Protein AF-A0A4V1T2Q3-F1 (afdb_monomer_lite)

Structure (mmCIF, N/CA/C/O backbone):
data_AF-A0A4V1T2Q3-F1
#
_entry.id   AF-A0A4V1T2Q3-F1
#
loop_
_atom_site.group_PDB
_atom_site.id
_atom_site.type_symbol
_atom_site.label_atom_id
_atom_site.label_alt_id
_atom_site.label_comp_id
_atom_site.label_asym_id
_atom_site.label_entity_id
_atom_site.label_seq_id
_atom_site.pdbx_PDB_ins_code
_atom_site.Cartn_x
_atom_site.Cartn_y
_atom_site.Cartn_z
_atom_site.occupancy
_atom_site.B_iso_or_equiv
_atom_site.auth_seq_id
_atom_site.auth_comp_id
_atom_site.auth_asym_id
_atom_site.auth_atom_id
_atom_site.pdbx_PDB_model_num
ATOM 1 N N . MET A 1 1 ? -18.159 -0.194 9.369 1.00 65.44 1 MET A N 1
ATOM 2 C CA . MET A 1 1 ? -17.693 0.947 10.175 1.00 65.44 1 MET A CA 1
ATOM 3 C C . MET A 1 1 ? -17.355 2.039 9.149 1.00 65.44 1 MET A C 1
ATOM 5 O O . MET A 1 1 ? -17.940 1.987 8.071 1.00 65.44 1 MET A O 1
ATOM 9 N N . SER A 1 2 ? -16.601 3.089 9.460 1.00 82.12 2 SER A N 1
ATOM 10 C CA . SER A 1 2 ? -16.172 4.067 8.446 1.00 82.12 2 SER A CA 1
ATOM 11 C C . SER A 1 2 ? -14.666 4.224 8.575 1.00 82.12 2 SER A C 1
ATOM 13 O O . SER A 1 2 ? -14.197 4.444 9.694 1.00 82.12 2 SER A O 1
ATOM 15 N N . LEU A 1 3 ? -13.919 4.138 7.466 1.00 90.81 3 LEU A N 1
ATOM 16 C CA . LEU A 1 3 ? -12.498 4.476 7.499 1.00 90.81 3 LEU A CA 1
ATOM 17 C C . LEU A 1 3 ? -12.322 5.943 7.879 1.00 90.81 3 LEU A C 1
ATOM 19 O O . LEU A 1 3 ? -13.042 6.819 7.388 1.00 90.81 3 LEU A O 1
ATOM 23 N N . CYS A 1 4 ? -11.309 6.204 8.696 1.00 93.50 4 CYS A N 1
ATOM 24 C CA . CYS A 1 4 ? -10.937 7.543 9.117 1.00 93.50 4 CYS A CA 1
ATOM 25 C C . CYS A 1 4 ? -9.501 7.857 8.693 1.00 93.50 4 CYS A C 1
ATOM 27 O O . CYS A 1 4 ? -8.624 7.003 8.787 1.00 93.50 4 CYS A O 1
ATOM 29 N N . LEU A 1 5 ? -9.265 9.101 8.278 1.00 93.06 5 LEU A N 1
ATOM 30 C CA . LEU A 1 5 ? -7.932 9.676 8.127 1.00 93.06 5 LEU A CA 1
ATOM 31 C C . LEU A 1 5 ? -7.616 10.511 9.370 1.00 93.06 5 LEU A C 1
ATOM 33 O O . LEU A 1 5 ? -8.401 11.394 9.722 1.00 93.06 5 LEU A O 1
ATOM 37 N N . ALA A 1 6 ? -6.473 10.258 10.003 1.00 94.62 6 ALA A N 1
ATOM 38 C CA . ALA A 1 6 ? -5.969 11.050 11.121 1.00 94.62 6 ALA A CA 1
ATOM 39 C C . ALA A 1 6 ? -4.722 11.845 10.699 1.00 94.62 6 ALA A C 1
ATOM 41 O O . ALA A 1 6 ? -3.790 11.287 10.128 1.00 94.62 6 ALA A O 1
ATOM 42 N N . ALA A 1 7 ? -4.702 13.149 10.984 1.00 93.31 7 ALA A N 1
ATOM 43 C CA . ALA A 1 7 ? -3.585 14.047 10.696 1.00 93.31 7 ALA A CA 1
ATOM 44 C C . ALA A 1 7 ? -3.391 15.034 11.860 1.00 93.31 7 ALA A C 1
ATOM 46 O O . ALA A 1 7 ? -4.080 16.052 11.969 1.00 93.31 7 ALA A O 1
ATOM 47 N N . GLY A 1 8 ? -2.462 14.719 12.766 1.00 92.69 8 GLY A N 1
ATOM 48 C CA . GLY A 1 8 ? -2.294 15.469 14.012 1.00 92.69 8 GLY A CA 1
ATOM 49 C C . GLY A 1 8 ? -3.551 15.379 14.885 1.00 92.69 8 GLY A C 1
ATOM 50 O O . GLY A 1 8 ? -3.975 14.287 15.243 1.00 92.69 8 GLY A O 1
ATOM 51 N N . ALA A 1 9 ? -4.158 16.523 15.217 1.00 93.75 9 ALA A N 1
ATOM 52 C CA . ALA A 1 9 ? -5.401 16.580 15.997 1.00 93.75 9 ALA A CA 1
ATOM 53 C C . ALA A 1 9 ? -6.682 16.421 15.150 1.00 93.75 9 ALA A C 1
ATOM 55 O O . ALA A 1 9 ? -7.780 16.375 15.703 1.00 93.75 9 ALA A O 1
ATOM 56 N N . LEU A 1 10 ? -6.565 16.376 13.818 1.00 95.50 10 LEU A N 1
ATOM 57 C CA . LEU A 1 10 ? -7.702 16.264 12.907 1.00 95.50 10 LEU A CA 1
ATOM 58 C C . LEU A 1 10 ? -8.009 14.793 12.603 1.00 95.50 10 LEU A C 1
ATOM 60 O O . LEU A 1 10 ? -7.114 14.045 12.215 1.00 95.50 10 LEU A O 1
ATOM 64 N N . VAL A 1 11 ? -9.284 14.406 12.706 1.00 94.69 11 VAL A N 1
ATOM 65 C CA . VAL A 1 11 ? -9.793 13.099 12.264 1.00 94.69 11 VAL A CA 1
ATOM 66 C C . VAL A 1 11 ? -10.977 13.316 11.330 1.00 94.69 11 VAL A C 1
ATOM 68 O O . VAL A 1 11 ? -11.923 14.024 11.676 1.00 94.69 11 VAL A O 1
ATOM 71 N N . VAL A 1 12 ? -10.931 12.702 10.148 1.00 94.19 12 VAL A N 1
ATOM 72 C CA . VAL A 1 12 ? -11.967 12.822 9.117 1.00 94.19 12 VAL A CA 1
ATOM 73 C C . VAL A 1 12 ? -12.474 11.440 8.735 1.00 94.19 12 VAL A C 1
ATOM 75 O O . VAL A 1 12 ? -11.708 10.608 8.257 1.00 94.19 12 VAL A O 1
ATOM 78 N N . ALA A 1 13 ? -13.776 11.204 8.905 1.00 93.12 13 ALA A N 1
ATOM 79 C CA . ALA A 1 13 ? -14.432 10.017 8.371 1.00 93.12 13 ALA A CA 1
ATOM 80 C C . ALA A 1 13 ? -14.542 10.136 6.845 1.00 93.12 13 ALA A C 1
ATOM 82 O O . ALA A 1 13 ? -15.105 11.100 6.329 1.00 93.12 13 ALA A O 1
ATOM 83 N N . LEU A 1 14 ? -14.028 9.145 6.123 1.00 90.69 14 LEU A N 1
ATOM 84 C CA . LEU A 1 14 ? -13.991 9.153 4.661 1.00 90.69 14 LEU A CA 1
ATOM 85 C C . LEU A 1 14 ? -15.324 8.721 4.036 1.00 90.69 14 LEU A C 1
ATOM 87 O O . LEU A 1 14 ? -15.550 8.946 2.849 1.00 90.69 14 LEU A O 1
ATOM 91 N N . GLY A 1 15 ? -16.209 8.092 4.820 1.00 87.81 15 GLY A N 1
ATOM 92 C CA .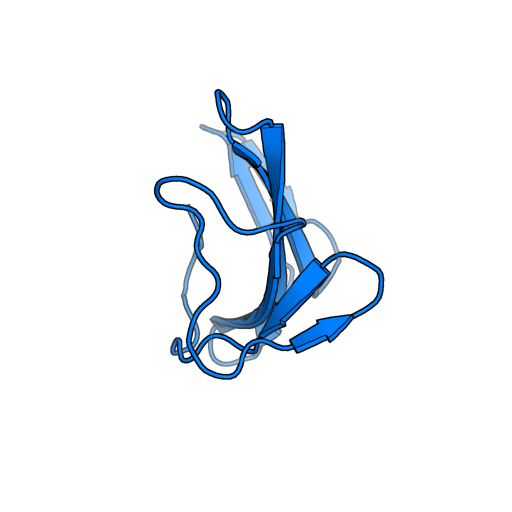 GLY A 1 15 ? -17.526 7.637 4.361 1.00 87.81 15 GLY A CA 1
ATOM 93 C C . GLY A 1 15 ? -17.457 6.543 3.291 1.00 87.81 15 GLY A C 1
ATOM 94 O O . GLY A 1 15 ? -18.438 6.295 2.593 1.00 87.81 15 GLY A O 1
ATOM 95 N N . ARG A 1 16 ? -16.291 5.906 3.138 1.00 85.06 16 ARG A N 1
ATOM 96 C CA . ARG A 1 16 ? -16.024 4.810 2.205 1.00 85.06 16 ARG A CA 1
ATOM 97 C C . ARG A 1 16 ? -15.390 3.655 2.966 1.00 85.06 16 ARG A C 1
ATOM 99 O O . ARG A 1 16 ? -14.601 3.877 3.880 1.00 85.06 16 ARG A O 1
ATOM 106 N N . GLY A 1 17 ? -15.731 2.436 2.565 1.00 91.50 17 GLY A N 1
ATOM 107 C CA . GLY A 1 17 ? -15.110 1.214 3.079 1.00 91.50 17 GLY A CA 1
ATOM 108 C C . GLY A 1 17 ? -13.833 0.824 2.337 1.00 91.50 17 GLY A C 1
ATOM 109 O O . GLY A 1 17 ? -13.265 -0.212 2.646 1.00 91.50 17 GLY A O 1
ATOM 110 N N . GLU A 1 18 ? -13.398 1.606 1.348 1.00 94.75 18 GLU A N 1
ATOM 111 C CA . GLU A 1 18 ? -12.201 1.334 0.555 1.00 94.75 18 GLU A CA 1
ATOM 112 C C . GLU A 1 18 ? -11.477 2.641 0.228 1.00 94.75 18 GLU A C 1
ATOM 114 O O . GLU A 1 18 ? -12.117 3.651 -0.097 1.00 94.75 18 GLU A O 1
ATOM 119 N N . ILE A 1 19 ? -10.151 2.616 0.336 1.00 95.31 19 ILE A N 1
ATOM 120 C CA . ILE A 1 19 ? -9.261 3.727 0.002 1.00 95.31 19 ILE A CA 1
ATOM 121 C C . ILE A 1 19 ? -8.072 3.231 -0.813 1.00 95.31 19 ILE A C 1
ATOM 123 O O . ILE A 1 19 ? -7.685 2.067 -0.724 1.00 95.31 19 ILE A O 1
ATOM 127 N N . THR A 1 20 ? -7.455 4.155 -1.543 1.00 96.69 20 THR A N 1
ATOM 128 C CA . THR A 1 20 ? -6.153 3.938 -2.173 1.00 96.69 20 THR A CA 1
ATOM 129 C C . THR A 1 20 ? -5.128 4.836 -1.493 1.00 96.69 20 THR A C 1
ATOM 131 O O . THR A 1 20 ? -5.293 6.058 -1.496 1.00 96.69 20 THR A O 1
ATOM 134 N N . LEU A 1 21 ? -4.077 4.247 -0.930 1.00 96.12 21 LEU A N 1
ATOM 135 C CA . LEU A 1 21 ? -2.881 4.967 -0.497 1.00 96.12 21 LEU A CA 1
ATOM 136 C C . LEU A 1 21 ? -1.888 4.981 -1.654 1.00 96.12 21 LEU A C 1
ATOM 138 O O . LEU A 1 21 ? -1.588 3.931 -2.206 1.00 96.12 21 LEU A O 1
ATOM 142 N N . GLY A 1 22 ? -1.401 6.158 -2.042 1.00 96.19 22 GLY A N 1
ATOM 143 C CA . GLY A 1 22 ? -0.496 6.306 -3.178 1.00 96.19 22 GLY A CA 1
ATOM 144 C C . GLY A 1 22 ? 0.674 7.221 -2.855 1.00 96.19 22 GLY A C 1
ATOM 145 O O . GLY A 1 22 ? 0.485 8.313 -2.318 1.00 96.19 22 GLY A O 1
ATOM 146 N N . TRP A 1 23 ? 1.885 6.798 -3.205 1.00 94.69 23 TRP A N 1
ATOM 147 C CA . TRP A 1 23 ? 3.091 7.605 -3.050 1.00 94.69 23 TRP A CA 1
ATOM 148 C C . TRP A 1 23 ? 4.060 7.388 -4.205 1.00 94.69 23 TRP A C 1
ATOM 150 O O . TRP A 1 23 ? 4.102 6.339 -4.843 1.00 94.69 23 TRP A O 1
ATOM 160 N N . ARG A 1 24 ? 4.865 8.413 -4.491 1.00 94.06 24 ARG A N 1
ATOM 161 C CA . ARG A 1 24 ? 5.845 8.382 -5.577 1.00 94.06 24 ARG A CA 1
ATOM 162 C C . ARG A 1 24 ? 7.249 8.345 -5.006 1.00 94.06 24 ARG A C 1
ATOM 164 O O . ARG A 1 24 ? 7.631 9.229 -4.239 1.00 94.06 24 ARG A O 1
ATOM 171 N N . HIS A 1 25 ? 8.039 7.363 -5.429 1.00 91.62 25 HIS A N 1
ATOM 172 C CA . HIS A 1 25 ? 9.440 7.289 -5.038 1.00 91.62 25 HIS A CA 1
ATOM 173 C C . HIS A 1 25 ? 10.179 8.553 -5.506 1.00 91.62 25 HIS A C 1
ATOM 175 O O . HIS A 1 25 ? 10.170 8.894 -6.691 1.00 91.62 25 HIS A O 1
ATOM 181 N N . SER A 1 26 ? 10.852 9.250 -4.590 1.00 90.56 26 SER A N 1
ATOM 182 C CA . SER A 1 26 ? 11.430 10.576 -4.850 1.00 90.56 26 SER A CA 1
ATOM 183 C C . SER A 1 26 ? 12.524 10.569 -5.924 1.00 90.56 26 SER A C 1
ATOM 185 O O . SER A 1 26 ? 12.587 11.510 -6.711 1.00 90.56 26 SER A O 1
ATOM 187 N N . VAL A 1 27 ? 13.348 9.517 -5.992 1.00 91.31 27 VAL A N 1
ATOM 188 C CA . VAL A 1 27 ? 14.407 9.355 -7.011 1.00 91.31 27 VAL A CA 1
ATOM 189 C C . VAL A 1 27 ? 13.900 8.636 -8.260 1.00 91.31 27 VAL A C 1
ATOM 191 O O . VAL A 1 27 ? 13.896 9.235 -9.326 1.00 91.31 27 VAL A O 1
ATOM 194 N N . GLN A 1 28 ? 13.425 7.391 -8.124 1.00 91.00 28 GLN A N 1
ATOM 195 C CA . GLN A 1 28 ? 12.938 6.569 -9.243 1.00 91.00 28 GLN A CA 1
ATOM 196 C C . GLN A 1 28 ? 11.735 7.170 -9.983 1.00 91.00 28 GLN A C 1
ATOM 198 O O . GLN A 1 28 ? 11.505 6.839 -11.138 1.00 91.00 28 GLN A O 1
ATOM 203 N N . LYS A 1 29 ? 10.977 8.074 -9.343 1.00 91.56 29 LYS A N 1
ATOM 204 C CA . LYS A 1 29 ? 9.736 8.640 -9.891 1.00 91.56 29 LYS A CA 1
ATOM 205 C C . LYS A 1 29 ? 8.764 7.534 -10.321 1.00 91.56 29 LYS A C 1
ATOM 207 O O . LYS A 1 29 ? 8.100 7.659 -11.340 1.00 91.56 29 LYS A O 1
ATOM 212 N N . THR A 1 30 ? 8.658 6.480 -9.530 1.00 92.38 30 THR A N 1
ATOM 213 C CA . THR A 1 30 ? 7.701 5.393 -9.755 1.00 92.38 30 THR A CA 1
ATOM 214 C C . THR A 1 30 ? 6.543 5.563 -8.785 1.00 92.38 30 THR A C 1
ATOM 216 O O . THR A 1 30 ? 6.784 5.849 -7.607 1.00 92.38 30 THR A O 1
ATOM 219 N N . LEU A 1 31 ? 5.304 5.444 -9.264 1.00 95.06 31 LEU A N 1
ATOM 220 C CA . LEU A 1 31 ? 4.127 5.427 -8.397 1.00 95.06 31 LEU A CA 1
ATOM 221 C C . LEU A 1 31 ? 3.944 4.036 -7.779 1.00 95.06 31 LEU A C 1
ATOM 223 O O . LEU A 1 31 ? 3.945 3.035 -8.495 1.00 95.06 31 LEU A O 1
ATOM 227 N N . TRP A 1 32 ? 3.765 4.011 -6.462 1.00 95.88 32 TRP A N 1
ATOM 228 C CA . TRP A 1 32 ? 3.268 2.875 -5.698 1.00 95.88 32 TRP A CA 1
ATOM 229 C C . TRP A 1 32 ? 1.869 3.198 -5.196 1.00 95.88 32 TRP A C 1
ATOM 231 O O . TRP A 1 32 ? 1.622 4.313 -4.728 1.00 95.88 32 TRP A O 1
ATOM 241 N N . GLU A 1 33 ? 0.969 2.228 -5.281 1.00 97.56 33 GLU A N 1
ATOM 242 C CA . GLU A 1 33 ? -0.379 2.337 -4.745 1.00 97.56 33 GLU A CA 1
ATOM 243 C C . GLU A 1 33 ? -0.793 1.063 -4.011 1.00 97.56 33 GLU A C 1
ATOM 245 O O . GLU A 1 33 ? -0.461 -0.049 -4.415 1.00 97.56 33 GLU A O 1
ATOM 250 N N . GLU A 1 34 ? -1.585 1.236 -2.963 1.00 97.94 34 GLU A N 1
ATOM 251 C CA . GLU A 1 34 ? -2.162 0.164 -2.164 1.00 97.94 34 GLU A CA 1
ATOM 252 C C . GLU A 1 34 ? -3.650 0.400 -1.987 1.00 97.94 34 GLU A C 1
ATOM 254 O O . GLU A 1 34 ? -4.074 1.500 -1.630 1.00 97.94 34 GLU A O 1
ATOM 259 N N . VAL A 1 35 ? -4.446 -0.636 -2.216 1.00 97.88 35 VAL A N 1
ATOM 260 C CA . VAL A 1 35 ? -5.889 -0.606 -1.999 1.00 97.88 35 VAL A CA 1
ATOM 261 C C . VAL A 1 35 ? -6.185 -1.274 -0.672 1.00 97.88 35 VAL A C 1
ATOM 263 O O . VAL A 1 35 ? -5.896 -2.455 -0.477 1.00 97.88 35 VAL A O 1
ATOM 266 N N . TRP A 1 36 ? -6.797 -0.511 0.222 1.00 97.44 36 TRP A N 1
ATOM 267 C CA . TRP A 1 36 ? -7.147 -0.937 1.567 1.00 97.44 36 TRP A CA 1
ATOM 268 C C . TRP A 1 36 ? -8.654 -0.940 1.731 1.00 97.44 36 TRP A C 1
ATOM 270 O O . TRP A 1 36 ? -9.324 0.034 1.384 1.00 97.44 36 TRP A O 1
ATOM 280 N N . ARG A 1 37 ? -9.183 -2.022 2.300 1.00 96.31 37 ARG A N 1
ATOM 281 C CA . ARG A 1 37 ? -10.609 -2.209 2.543 1.00 96.31 37 ARG A CA 1
ATOM 282 C C . ARG A 1 37 ? -10.886 -2.436 4.021 1.00 96.31 37 ARG A C 1
ATOM 284 O O . ARG A 1 37 ? -10.192 -3.189 4.695 1.00 96.31 37 ARG A O 1
ATOM 291 N N . GLU A 1 38 ? -11.944 -1.809 4.513 1.00 94.81 38 GLU A N 1
ATOM 292 C CA . GLU A 1 38 ? -12.500 -2.095 5.826 1.00 94.81 38 GLU A CA 1
ATOM 293 C C . GLU A 1 38 ? -13.155 -3.473 5.856 1.00 94.81 38 GLU A C 1
ATOM 295 O O . GLU A 1 38 ? -14.021 -3.790 5.039 1.00 94.81 38 GLU A O 1
ATOM 300 N N . THR A 1 39 ? -12.820 -4.256 6.870 1.00 94.00 39 THR A N 1
ATOM 301 C CA . THR A 1 39 ? -13.497 -5.508 7.191 1.00 94.00 39 THR A CA 1
ATOM 302 C C . THR A 1 39 ? -13.834 -5.543 8.682 1.00 94.00 39 THR A C 1
ATOM 304 O O . THR A 1 39 ? -13.255 -4.788 9.468 1.00 94.00 39 THR A O 1
ATOM 307 N N . PRO A 1 40 ? -14.720 -6.450 9.131 1.00 93.00 40 PRO A N 1
ATOM 308 C CA . PRO A 1 40 ? -14.944 -6.666 10.560 1.00 93.00 40 PRO A CA 1
ATOM 309 C C . PRO A 1 40 ? -13.678 -7.051 11.348 1.00 93.00 40 PRO A C 1
ATOM 311 O O . PRO A 1 40 ? -13.646 -6.859 12.560 1.00 93.00 40 PRO A O 1
ATOM 314 N N . ALA A 1 41 ? -12.648 -7.593 10.685 1.00 94.19 41 ALA A N 1
ATOM 315 C CA . ALA A 1 41 ? -11.380 -7.972 11.309 1.00 94.19 41 ALA A CA 1
ATOM 316 C C . ALA A 1 41 ? -10.353 -6.822 11.366 1.00 94.19 41 ALA A C 1
ATOM 318 O O . ALA A 1 41 ? -9.372 -6.931 12.099 1.00 94.19 41 ALA A O 1
ATOM 319 N N . GLY A 1 42 ? -10.565 -5.736 10.614 1.00 94.50 42 GLY A N 1
ATOM 320 C CA . GLY A 1 42 ? -9.621 -4.627 10.457 1.00 94.50 42 GLY A CA 1
ATOM 321 C C . GLY A 1 42 ? -9.484 -4.169 9.003 1.00 94.50 42 GLY A C 1
ATOM 322 O O . GLY A 1 42 ? -10.300 -4.511 8.147 1.00 94.50 42 GLY A O 1
ATOM 323 N N . LEU A 1 43 ? -8.442 -3.393 8.726 1.00 96.25 43 LEU A N 1
ATOM 324 C CA . LEU A 1 43 ? -8.036 -2.962 7.394 1.00 96.25 43 LEU A CA 1
ATOM 325 C C . LEU A 1 43 ? -7.282 -4.087 6.690 1.00 96.25 43 LEU A C 1
ATOM 327 O O . LEU A 1 43 ? -6.214 -4.503 7.131 1.00 96.25 43 LEU A O 1
ATOM 331 N N . GLU A 1 44 ? -7.835 -4.570 5.590 1.00 97.31 44 GLU A N 1
ATOM 332 C CA . GLU A 1 44 ? -7.209 -5.570 4.735 1.00 97.31 44 GLU A CA 1
ATOM 333 C C . GLU A 1 44 ? -6.631 -4.887 3.495 1.00 97.31 44 GLU A C 1
ATOM 335 O O . GLU A 1 44 ? -7.314 -4.091 2.844 1.00 97.31 44 GLU A O 1
ATOM 340 N N . ILE A 1 45 ? -5.381 -5.200 3.155 1.00 97.81 45 ILE A N 1
ATOM 341 C CA . ILE A 1 45 ? -4.798 -4.792 1.879 1.00 97.81 45 ILE A CA 1
ATOM 342 C C . ILE A 1 45 ? -5.232 -5.784 0.804 1.00 97.81 45 ILE A C 1
ATOM 344 O O . ILE A 1 45 ? -4.892 -6.963 0.836 1.00 97.81 45 ILE A O 1
ATOM 348 N N . VAL A 1 46 ? -6.024 -5.313 -0.153 1.00 97.69 46 VAL A N 1
ATOM 349 C CA . VAL A 1 46 ? -6.589 -6.178 -1.198 1.00 97.69 46 VAL A CA 1
ATOM 350 C C . VAL A 1 46 ? -5.727 -6.193 -2.457 1.00 97.69 46 VAL A C 1
ATOM 352 O O . VAL A 1 46 ? -5.729 -7.186 -3.183 1.00 97.69 46 VAL A O 1
ATOM 355 N N . GLU A 1 47 ? -4.956 -5.131 -2.696 1.00 98.19 47 GLU A N 1
ATOM 356 C CA . GLU A 1 47 ? -4.015 -5.021 -3.811 1.00 98.19 47 GLU A CA 1
ATOM 357 C C . GLU A 1 47 ? -2.865 -4.077 -3.441 1.00 98.19 47 GLU A C 1
ATOM 359 O O . GLU A 1 47 ? -3.096 -3.024 -2.850 1.00 98.19 47 GLU A O 1
ATOM 364 N N . ALA A 1 48 ? -1.646 -4.419 -3.852 1.00 97.56 48 ALA A N 1
ATOM 365 C CA . ALA A 1 48 ? -0.547 -3.471 -3.992 1.00 97.56 48 ALA A CA 1
ATOM 366 C C . ALA A 1 48 ? -0.075 -3.459 -5.449 1.00 97.56 48 ALA A C 1
ATOM 368 O O . ALA A 1 48 ? -0.110 -4.489 -6.137 1.00 97.56 48 ALA A O 1
ATOM 369 N N . ARG A 1 49 ? 0.325 -2.281 -5.936 1.00 97.44 49 ARG A N 1
ATOM 370 C CA . ARG A 1 49 ? 0.761 -2.102 -7.316 1.00 97.44 49 ARG A CA 1
ATOM 371 C C . ARG A 1 49 ? 1.839 -1.044 -7.486 1.00 97.44 49 ARG A C 1
ATOM 373 O O . ARG A 1 49 ? 1.834 -0.025 -6.803 1.00 97.44 49 ARG A O 1
ATOM 380 N N . ILE A 1 50 ? 2.720 -1.259 -8.459 1.00 96.12 50 ILE A N 1
ATOM 381 C CA . ILE A 1 50 ? 3.803 -0.330 -8.789 1.00 96.12 50 ILE A CA 1
ATOM 382 C C . ILE A 1 50 ? 4.037 -0.213 -10.305 1.00 96.12 50 ILE A C 1
ATOM 384 O O . ILE A 1 50 ? 4.031 -1.221 -11.006 1.00 96.12 50 ILE A O 1
ATOM 388 N N . GLU A 1 51 ? 4.273 1.001 -10.820 1.00 93.81 51 GLU A N 1
ATOM 389 C CA . GLU A 1 51 ? 4.508 1.274 -12.260 1.00 93.81 51 GLU A CA 1
ATOM 390 C C . GLU A 1 51 ? 5.759 0.578 -12.847 1.00 93.81 51 GLU A C 1
ATOM 392 O O . GLU A 1 51 ? 5.883 0.438 -14.062 1.00 93.81 51 GLU A O 1
ATOM 397 N N . GLY A 1 52 ? 6.720 0.140 -12.028 1.00 86.00 52 GLY A N 1
ATOM 398 C CA . GLY A 1 52 ? 7.949 -0.489 -12.522 1.00 86.00 52 GLY A CA 1
ATOM 399 C C . GLY A 1 52 ? 8.928 -0.880 -11.420 1.00 86.00 52 GLY A C 1
ATOM 400 O O . GLY A 1 52 ? 8.838 -0.377 -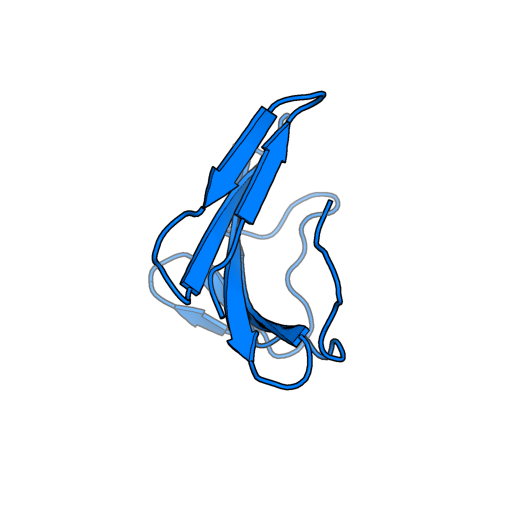10.310 1.00 86.00 52 GLY A O 1
ATOM 401 N N . SER A 1 53 ? 9.877 -1.761 -11.731 1.00 78.19 53 SER A N 1
ATOM 402 C CA . SER A 1 53 ? 10.959 -2.153 -10.819 1.00 78.19 53 SER A CA 1
ATOM 403 C C . SER A 1 53 ? 12.036 -1.068 -10.735 1.00 78.19 53 SER A C 1
ATOM 405 O O . SER A 1 53 ? 12.358 -0.424 -11.736 1.00 78.19 53 SER A O 1
ATOM 407 N N . GLY A 1 54 ? 12.638 -0.889 -9.566 1.00 78.94 54 GLY A N 1
ATOM 408 C CA . GLY A 1 54 ? 13.690 0.095 -9.335 1.00 78.94 54 GLY A CA 1
ATOM 409 C C . GLY A 1 54 ? 14.308 -0.092 -7.957 1.00 78.94 54 GLY A C 1
ATOM 410 O O . GLY A 1 54 ? 13.809 -0.875 -7.156 1.00 78.94 54 G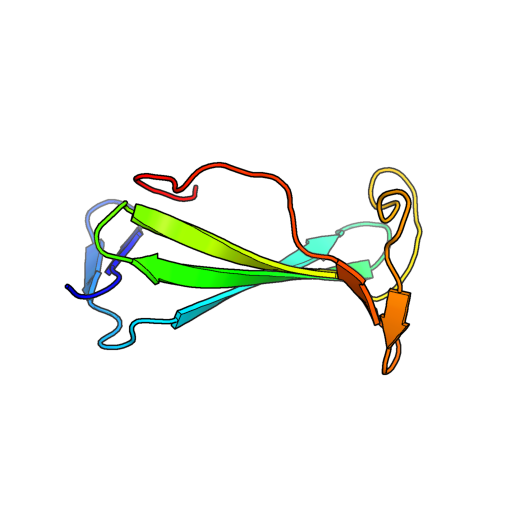LY A O 1
ATOM 411 N N . ALA A 1 55 ? 15.387 0.633 -7.658 1.00 79.25 55 ALA A N 1
ATOM 412 C CA . ALA A 1 55 ? 16.109 0.462 -6.397 1.00 79.25 55 ALA A CA 1
ATOM 413 C C . ALA A 1 55 ? 15.174 0.590 -5.177 1.00 79.25 55 ALA A C 1
ATOM 415 O O . ALA A 1 55 ? 14.643 1.670 -4.919 1.00 79.25 55 ALA A O 1
ATOM 416 N N . GLY A 1 56 ? 14.990 -0.514 -4.443 1.00 80.31 56 GLY A N 1
ATOM 417 C CA . GLY A 1 56 ? 14.127 -0.577 -3.258 1.00 80.31 56 GLY A CA 1
ATOM 418 C C . GLY A 1 56 ? 12.623 -0.619 -3.551 1.00 80.31 56 GLY A C 1
ATOM 419 O O . GLY A 1 56 ? 11.832 -0.430 -2.635 1.00 80.31 56 GLY A O 1
ATOM 420 N N . MET A 1 57 ? 12.231 -0.841 -4.806 1.00 86.38 57 MET A N 1
ATOM 421 C CA . MET A 1 57 ? 10.852 -0.787 -5.296 1.00 86.38 57 MET A CA 1
ATOM 422 C C . MET A 1 57 ? 10.512 -2.016 -6.157 1.00 86.38 57 MET A C 1
ATOM 424 O O . MET A 1 57 ? 9.681 -1.949 -7.059 1.00 86.38 57 MET A O 1
ATOM 428 N N . ASP A 1 58 ? 11.192 -3.138 -5.936 1.00 90.12 58 ASP A N 1
ATOM 429 C CA . ASP A 1 58 ? 10.989 -4.333 -6.748 1.00 90.12 58 ASP A CA 1
ATOM 430 C C . ASP A 1 58 ? 9.684 -5.050 -6.359 1.00 90.12 58 ASP A C 1
ATOM 432 O O . ASP A 1 58 ? 9.431 -5.266 -5.168 1.00 90.12 58 ASP A O 1
ATOM 436 N N . PRO A 1 59 ? 8.833 -5.414 -7.336 1.00 92.69 59 PRO A N 1
ATOM 437 C CA . PRO A 1 59 ? 7.635 -6.192 -7.060 1.00 92.69 59 PRO A CA 1
ATOM 438 C C . PRO A 1 59 ? 8.014 -7.597 -6.556 1.00 92.69 59 PRO A C 1
ATOM 440 O O . PRO A 1 59 ? 9.038 -8.142 -6.976 1.00 92.69 59 PRO A O 1
ATOM 443 N N . PRO A 1 60 ? 7.201 -8.214 -5.680 1.00 93.50 60 PRO A N 1
ATOM 444 C CA . PRO A 1 60 ? 7.492 -9.543 -5.158 1.00 93.50 60 PRO A CA 1
ATOM 445 C C . PRO A 1 60 ? 7.289 -10.633 -6.215 1.00 93.50 60 PRO A C 1
ATOM 447 O O . PRO A 1 60 ? 6.601 -10.446 -7.226 1.00 93.50 60 PRO A O 1
ATOM 450 N N . ASP A 1 61 ? 7.818 -11.820 -5.920 1.00 92.25 61 ASP A N 1
ATOM 451 C CA . ASP A 1 61 ? 7.567 -13.014 -6.720 1.00 92.25 61 ASP A CA 1
ATOM 452 C C . ASP A 1 61 ? 6.060 -13.271 -6.872 1.00 92.25 61 ASP A C 1
ATOM 454 O O . ASP A 1 61 ? 5.283 -13.213 -5.917 1.00 92.25 61 ASP A O 1
ATOM 458 N N . GLY A 1 62 ? 5.640 -13.562 -8.103 1.00 92.00 62 GLY A N 1
ATOM 459 C CA . GLY A 1 62 ? 4.235 -13.799 -8.439 1.00 92.00 62 GLY A CA 1
ATOM 460 C C . GLY A 1 62 ? 3.419 -12.539 -8.751 1.00 92.00 62 GLY A C 1
ATOM 461 O O . GLY A 1 62 ? 2.255 -12.674 -9.142 1.00 92.00 62 GLY A O 1
ATOM 462 N N . ALA A 1 63 ? 4.004 -11.338 -8.652 1.00 96.12 63 ALA A N 1
ATOM 463 C CA . ALA A 1 63 ? 3.383 -10.126 -9.176 1.00 96.12 63 ALA A CA 1
ATOM 464 C C . ALA A 1 63 ? 3.167 -10.222 -10.694 1.00 96.12 63 ALA A C 1
ATOM 466 O O . ALA A 1 63 ? 3.959 -10.814 -11.432 1.00 96.12 63 ALA A O 1
ATOM 467 N N . LYS A 1 64 ? 2.078 -9.625 -11.179 1.00 96.31 64 LYS A N 1
ATOM 468 C CA . LYS A 1 64 ? 1.689 -9.665 -12.593 1.00 96.31 64 LYS A CA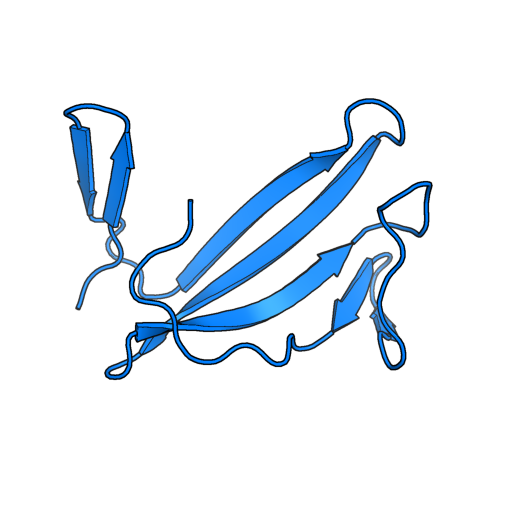 1
ATOM 469 C C . LYS A 1 64 ? 1.677 -8.267 -13.180 1.00 96.31 64 LYS A C 1
ATOM 471 O O . LYS A 1 64 ? 1.096 -7.364 -12.588 1.00 96.31 64 LYS A O 1
ATOM 476 N N . LEU A 1 65 ? 2.274 -8.107 -14.356 1.00 95.62 65 LEU A N 1
ATOM 477 C CA . LEU A 1 65 ? 2.213 -6.857 -15.102 1.00 95.62 65 LEU A CA 1
ATOM 478 C C . LEU A 1 65 ? 0.842 -6.727 -15.780 1.00 95.62 65 LEU A C 1
ATOM 480 O O . LEU A 1 65 ? 0.513 -7.505 -16.674 1.00 95.62 65 LEU A O 1
ATOM 484 N N . VAL A 1 66 ? 0.049 -5.753 -15.342 1.00 95.81 66 VAL A N 1
ATOM 485 C CA . VAL A 1 66 ? -1.298 -5.459 -15.846 1.00 95.81 66 VAL A CA 1
ATOM 486 C C . VAL A 1 66 ? -1.448 -3.947 -15.979 1.00 95.81 66 VAL A C 1
ATOM 488 O O . VAL A 1 66 ? -1.272 -3.214 -15.004 1.00 95.81 66 VAL A O 1
ATOM 491 N N . ASP A 1 67 ? -1.766 -3.487 -17.189 1.00 93.06 67 ASP A N 1
ATOM 492 C CA . ASP A 1 67 ? -1.990 -2.072 -17.516 1.00 93.06 67 ASP A CA 1
ATOM 493 C C . ASP A 1 67 ? -0.845 -1.143 -17.076 1.00 93.06 67 ASP A C 1
ATOM 495 O O . ASP A 1 67 ? -1.064 -0.051 -16.558 1.00 93.06 67 ASP A O 1
ATOM 499 N N . GLY A 1 68 ? 0.401 -1.598 -17.253 1.00 92.56 68 GLY A N 1
ATOM 500 C CA . GLY A 1 68 ? 1.599 -0.828 -16.900 1.00 92.56 68 GLY A CA 1
ATOM 501 C C . GLY A 1 68 ? 1.960 -0.838 -15.412 1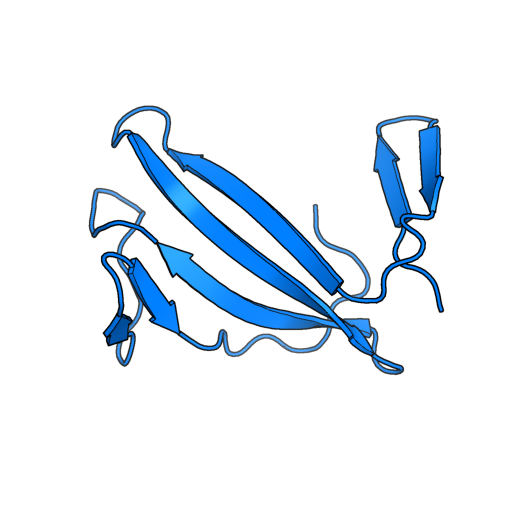.00 92.56 68 GLY A C 1
ATOM 502 O O . GLY A 1 68 ? 2.889 -0.141 -15.025 1.00 92.56 68 GLY A O 1
ATOM 503 N N . PHE A 1 69 ? 1.276 -1.636 -14.589 1.00 96.12 69 PHE A N 1
ATOM 504 C CA . PHE A 1 69 ? 1.606 -1.827 -13.178 1.00 96.12 69 PHE A CA 1
ATOM 505 C C . PHE A 1 69 ? 1.907 -3.291 -12.881 1.00 96.12 69 PHE A C 1
ATOM 507 O O . PHE A 1 69 ? 1.163 -4.181 -13.288 1.00 96.12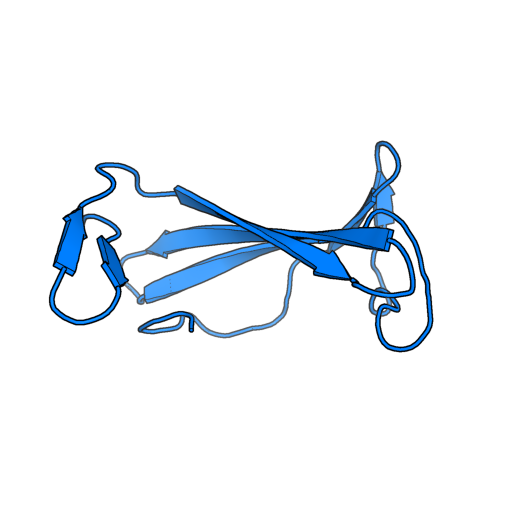 69 PHE A O 1
ATOM 514 N N . TRP A 1 70 ? 2.951 -3.551 -12.105 1.00 97.00 70 TRP A N 1
ATOM 515 C CA . TRP A 1 70 ? 3.096 -4.816 -11.400 1.00 97.00 70 TRP A CA 1
ATOM 516 C C . TRP A 1 70 ? 2.104 -4.843 -10.248 1.00 97.00 70 TRP A C 1
ATOM 518 O O . TRP A 1 70 ? 2.144 -3.954 -9.407 1.00 97.00 70 TRP A O 1
ATOM 528 N N . ARG A 1 71 ? 1.213 -5.835 -10.221 1.00 97.69 71 ARG A N 1
ATOM 529 C CA . ARG A 1 71 ? 0.133 -5.975 -9.237 1.00 97.69 71 ARG A CA 1
ATOM 530 C C . ARG A 1 71 ? 0.245 -7.296 -8.495 1.00 97.69 71 ARG A C 1
ATOM 532 O O . ARG A 1 71 ? 0.537 -8.325 -9.109 1.00 97.69 71 ARG A O 1
ATOM 539 N N . TRP A 1 72 ? -0.028 -7.279 -7.198 1.00 97.44 72 TRP A N 1
ATOM 540 C CA . TRP A 1 72 ? -0.095 -8.479 -6.367 1.00 97.44 72 TRP A CA 1
ATOM 541 C C . TRP A 1 72 ? -1.056 -8.286 -5.192 1.00 97.44 72 TRP A C 1
ATOM 543 O O . TRP A 1 72 ? -1.464 -7.170 -4.873 1.00 97.44 72 TRP A O 1
ATOM 553 N N . HIS A 1 73 ? -1.409 -9.396 -4.547 1.00 97.44 73 HIS A N 1
ATOM 554 C CA . HIS A 1 73 ? -2.143 -9.399 -3.287 1.00 97.44 73 HIS A CA 1
ATOM 555 C C . HIS A 1 73 ? -1.147 -9.622 -2.138 1.00 97.44 73 HIS A C 1
ATOM 557 O O . HIS A 1 73 ? -0.538 -10.696 -2.079 1.00 97.44 73 HIS A O 1
ATOM 563 N N . PRO A 1 74 ? -0.908 -8.630 -1.264 1.00 96.19 74 PRO A N 1
ATOM 564 C CA . PRO A 1 74 ? 0.045 -8.782 -0.171 1.00 96.19 74 PRO A CA 1
ATOM 565 C C . PRO A 1 74 ? -0.446 -9.781 0.878 1.00 96.19 74 PRO A C 1
ATOM 567 O O . PRO A 1 74 ? -1.599 -9.756 1.290 1.00 96.19 74 PRO A O 1
ATOM 570 N N . ALA A 1 75 ? 0.454 -10.636 1.361 1.00 94.69 75 ALA A N 1
ATOM 571 C CA . ALA A 1 75 ? 0.157 -11.601 2.416 1.00 94.69 75 ALA A CA 1
ATOM 572 C C . ALA A 1 75 ? 0.308 -10.962 3.809 1.00 94.69 75 ALA A C 1
ATOM 574 O O . ALA A 1 75 ? 1.207 -11.316 4.573 1.00 94.69 75 ALA A O 1
ATOM 575 N N . LEU A 1 76 ? -0.552 -9.989 4.122 1.00 95.50 76 LEU A N 1
ATOM 576 C CA . LEU A 1 76 ? -0.606 -9.327 5.427 1.00 95.50 76 LEU A CA 1
ATOM 577 C C . LEU A 1 76 ? -1.914 -9.674 6.153 1.00 95.50 76 LEU A C 1
ATOM 579 O O . LEU A 1 76 ? -2.971 -9.697 5.524 1.00 95.50 76 LEU A O 1
ATOM 583 N N . PRO A 1 77 ? -1.879 -9.934 7.474 1.00 96.94 77 PRO A N 1
ATOM 584 C CA . PRO A 1 77 ? -3.107 -10.045 8.249 1.00 96.94 77 PRO A CA 1
ATOM 585 C C . PRO A 1 77 ? -3.818 -8.679 8.318 1.00 96.94 77 PRO A C 1
ATOM 587 O O . PRO A 1 77 ? -3.155 -7.646 8.193 1.00 96.94 77 PRO A O 1
ATOM 590 N N . PRO A 1 78 ? -5.137 -8.646 8.584 1.00 96.94 78 PRO A N 1
ATOM 591 C CA . PRO A 1 78 ? -5.855 -7.393 8.787 1.00 96.94 78 PRO A CA 1
ATOM 592 C C . PRO A 1 78 ? -5.208 -6.522 9.872 1.00 96.94 78 PRO A C 1
ATOM 594 O O . PRO A 1 78 ? -4.888 -6.996 10.966 1.00 96.94 78 PRO A O 1
ATOM 597 N N . LEU A 1 79 ? -5.024 -5.239 9.567 1.00 97.00 79 LEU A N 1
ATOM 598 C CA . LEU A 1 79 ? -4.386 -4.258 10.440 1.00 97.00 79 LEU A CA 1
ATOM 599 C C . LEU A 1 79 ? -5.422 -3.394 11.157 1.00 97.00 79 LEU A C 1
ATOM 601 O O . LEU A 1 79 ? -6.531 -3.181 10.677 1.00 97.00 79 LEU A O 1
ATOM 605 N N . LYS A 1 80 ? -5.060 -2.850 12.320 1.00 95.06 80 LYS A N 1
ATOM 606 C CA . LYS A 1 80 ? -5.914 -1.872 13.016 1.00 95.06 80 LYS A CA 1
ATOM 607 C C . LYS A 1 80 ? -5.818 -0.478 12.397 1.00 95.06 80 LYS A C 1
ATOM 609 O O . LYS A 1 80 ? -6.806 0.247 12.384 1.00 95.06 80 LYS A O 1
ATOM 614 N N . GLU A 1 81 ? -4.637 -0.127 11.898 1.00 94.75 81 GLU A N 1
ATOM 615 C CA . GLU A 1 81 ? -4.312 1.158 11.284 1.00 94.75 81 GLU A CA 1
ATOM 616 C C . GLU A 1 81 ? -3.161 0.989 10.280 1.00 94.75 81 GLU A C 1
ATOM 618 O O . GLU A 1 81 ? -2.437 -0.008 10.328 1.00 94.75 81 GLU A O 1
ATOM 623 N N . VAL A 1 82 ? -3.013 1.964 9.382 1.00 93.81 82 VAL A N 1
ATOM 624 C CA . VAL A 1 82 ? -1.918 2.082 8.406 1.00 93.81 82 VAL A CA 1
ATOM 625 C C . VAL A 1 82 ? -1.342 3.492 8.557 1.00 93.81 82 VAL A C 1
ATOM 627 O O . VAL A 1 82 ? -2.121 4.447 8.611 1.00 93.81 82 VAL A O 1
ATOM 630 N N . VAL A 1 83 ? -0.015 3.612 8.679 1.00 90.12 83 VAL A N 1
ATOM 631 C CA . VAL A 1 83 ? 0.703 4.861 9.010 1.00 90.12 83 VAL A CA 1
ATOM 632 C C . VAL A 1 83 ? 1.765 5.165 7.968 1.00 90.12 83 VAL A C 1
ATOM 634 O O . VAL A 1 83 ? 2.498 4.219 7.604 1.00 90.12 83 VAL A O 1
#

Radius of gyration: 14.09 Å; chains: 1; bounding box: 34×30×34 Å

Sequence (83 aa):
MSLCLAAGALVVALGRGEITLGWRHSVQKTLWEEVWRETPAGLEIVEARIEGSGAGMDPPDGAKLVDGFWRWHPALPPLKEVV

Foldseek 3Di:
DFDWDDDPPDIDGPRDQKDKDWDADPPVRKIKIWIWGDDPQAIATQKIKILDDDDVRHDDPPFDQDPSIGMDHDPDDHDNDDD

Secondary structure (DSSP, 8-state):
---EEEETTEEEE-S-SEEEEEEE-TTT--EEEEEEEEETTEEEEEEEEESS--TT-PPPTT-EEETTEEEE----PPBS---

pLDDT: mean 93.07, std 5.38, range [65.44, 98.19]